Protein AF-A0A923EPA0-F1 (afdb_monomer_lite)

Foldseek 3Di:
DVVVVVVVCVVDPVSVVVVVVVVVVCCVVPPDDPPDDPPDDDDDDD

Structure (mmCIF, N/CA/C/O backbone):
data_AF-A0A923EPA0-F1
#
_entry.id   AF-A0A923EPA0-F1
#
loop_
_atom_site.group_PDB
_atom_site.id
_atom_site.type_symbol
_atom_site.label_atom_id
_atom_site.label_alt_id
_atom_site.label_comp_id
_atom_site.label_asym_id
_atom_site.label_entity_id
_atom_site.label_seq_id
_atom_site.pdbx_PDB_ins_code
_atom_site.Cartn_x
_atom_site.Cartn_y
_atom_site.Cartn_z
_atom_site.occupancy
_atom_site.B_iso_or_equiv
_atom_site.auth_seq_id
_atom_site.auth_comp_id
_atom_site.auth_asym_id
_atom_site.auth_atom_id
_atom_site.pdbx_PDB_model_num
ATOM 1 N N . MET A 1 1 ? -5.092 20.288 7.232 1.00 58.94 1 MET A N 1
ATOM 2 C CA . MET A 1 1 ? -6.376 19.651 6.856 1.00 58.94 1 MET A CA 1
ATOM 3 C C . MET A 1 1 ? -6.225 18.186 6.438 1.00 58.94 1 MET A C 1
ATOM 5 O O . MET A 1 1 ? -6.983 17.382 6.952 1.00 58.94 1 MET A O 1
ATOM 9 N N . LEU A 1 2 ? -5.234 17.797 5.617 1.00 62.25 2 LEU A N 1
ATOM 10 C CA . LEU A 1 2 ? -5.038 16.391 5.191 1.00 62.25 2 LEU A CA 1
ATOM 11 C C . LEU A 1 2 ? -4.805 15.393 6.344 1.00 62.25 2 LEU A C 1
ATOM 13 O O . LEU A 1 2 ? -5.347 14.292 6.324 1.00 62.25 2 LEU A O 1
ATOM 17 N N . ALA A 1 3 ? -4.063 15.793 7.381 1.00 63.44 3 ALA A N 1
ATOM 18 C CA . ALA A 1 3 ? -3.792 14.933 8.536 1.00 63.44 3 ALA A CA 1
ATOM 19 C C . ALA A 1 3 ? -5.062 14.547 9.323 1.00 63.44 3 ALA A C 1
ATOM 21 O O . ALA A 1 3 ? -5.197 13.409 9.755 1.00 63.44 3 ALA A O 1
ATOM 22 N N . ALA A 1 4 ? -6.028 15.462 9.464 1.00 67.62 4 ALA A N 1
ATOM 23 C CA . ALA A 1 4 ? -7.280 15.187 10.175 1.00 67.62 4 ALA A CA 1
ATOM 24 C C . ALA A 1 4 ? -8.173 14.198 9.404 1.00 67.62 4 ALA A C 1
ATOM 26 O O . ALA A 1 4 ? -8.823 13.342 10.004 1.00 67.62 4 ALA A O 1
ATOM 27 N N . THR A 1 5 ? -8.162 14.278 8.071 1.00 68.69 5 THR A N 1
ATOM 28 C CA . THR A 1 5 ? -8.845 13.314 7.200 1.00 68.69 5 THR A CA 1
ATOM 29 C C . THR A 1 5 ? -8.216 11.929 7.316 1.00 68.69 5 THR A C 1
ATOM 31 O O . THR A 1 5 ? -8.945 10.951 7.446 1.00 68.69 5 THR A O 1
ATOM 34 N N . ALA A 1 6 ? -6.880 11.850 7.349 1.00 72.62 6 ALA A N 1
ATOM 35 C CA . ALA A 1 6 ? -6.165 10.591 7.540 1.00 72.62 6 ALA A CA 1
ATOM 36 C C . ALA A 1 6 ? -6.495 9.945 8.897 1.00 72.62 6 ALA A C 1
ATOM 38 O O . ALA A 1 6 ? -6.808 8.761 8.946 1.00 72.62 6 ALA A O 1
ATOM 39 N N . ILE A 1 7 ? -6.522 10.722 9.987 1.00 76.00 7 ILE A N 1
ATOM 40 C CA . ILE A 1 7 ? -6.873 10.207 11.323 1.00 76.00 7 ILE A CA 1
ATOM 41 C C . ILE A 1 7 ? -8.280 9.598 11.332 1.00 76.00 7 ILE A C 1
ATOM 43 O O . ILE A 1 7 ? -8.467 8.490 11.830 1.00 76.00 7 ILE A O 1
ATOM 47 N N . ARG A 1 8 ? -9.269 10.286 10.751 1.00 73.06 8 ARG A N 1
ATOM 48 C CA . ARG A 1 8 ? -10.643 9.766 10.657 1.00 73.06 8 ARG A CA 1
ATOM 49 C C . ARG A 1 8 ? -10.734 8.506 9.800 1.00 73.06 8 ARG A C 1
ATOM 51 O O . ARG A 1 8 ? -11.428 7.577 10.188 1.00 73.06 8 ARG A O 1
ATOM 58 N N . LEU A 1 9 ? -10.019 8.472 8.676 1.00 74.88 9 LEU A N 1
ATOM 59 C CA . LEU A 1 9 ? -9.956 7.308 7.792 1.00 74.88 9 LEU A CA 1
ATOM 60 C C . LEU A 1 9 ? -9.456 6.062 8.532 1.00 74.88 9 LEU A C 1
ATOM 62 O O . LEU A 1 9 ? -9.998 4.984 8.344 1.00 74.88 9 LEU A O 1
ATOM 66 N N . PHE A 1 10 ? -8.439 6.217 9.384 1.00 78.94 10 PHE A N 1
ATOM 67 C CA . PHE A 1 10 ? -7.854 5.105 10.137 1.00 78.94 10 PHE A CA 1
ATOM 68 C C . PHE A 1 10 ? -8.599 4.764 11.433 1.00 78.94 10 PHE A C 1
ATOM 70 O O . PHE A 1 10 ? -8.344 3.711 12.011 1.00 78.94 10 PHE A O 1
ATOM 77 N N . SER A 1 11 ? -9.513 5.626 11.884 1.00 85.88 11 SER A N 1
ATOM 78 C CA . SER A 1 11 ? -10.315 5.401 13.097 1.00 85.88 11 SER A CA 1
ATOM 79 C C . SER A 1 11 ? -11.667 4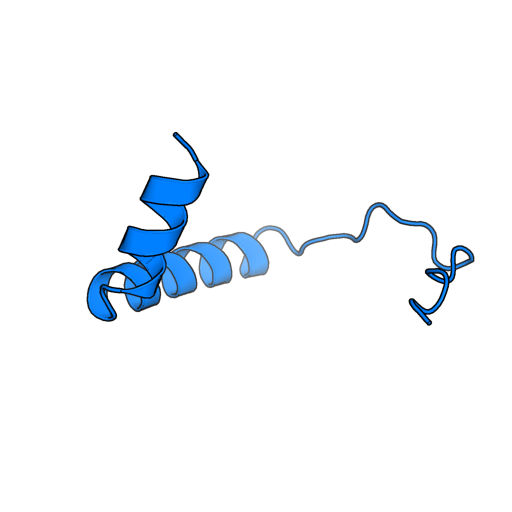.735 12.807 1.00 85.88 11 SER A C 1
ATOM 81 O O . SER A 1 11 ? -12.277 4.179 13.715 1.00 85.88 11 SER A O 1
ATOM 83 N N . ASP A 1 12 ? -12.135 4.779 11.557 1.00 89.31 12 ASP A N 1
ATOM 84 C CA . ASP A 1 12 ? -13.361 4.126 11.091 1.00 89.31 12 ASP A CA 1
ATOM 85 C C . ASP A 1 12 ? -13.002 2.915 10.215 1.00 89.31 12 ASP A C 1
ATOM 87 O O . ASP A 1 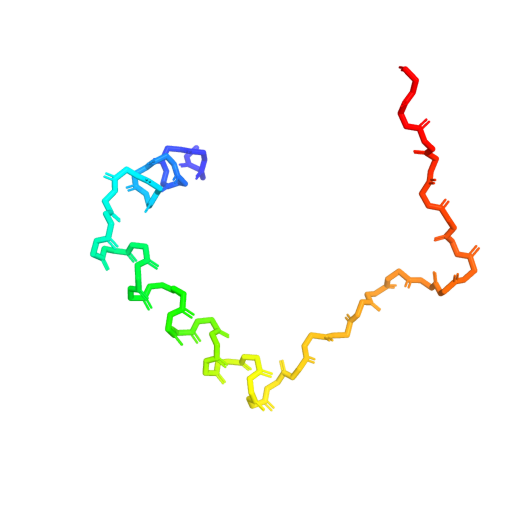12 ? -12.530 3.052 9.085 1.00 89.31 12 ASP A O 1
ATOM 91 N N . SER A 1 13 ? -13.219 1.709 10.741 1.00 87.31 13 SER A N 1
ATOM 92 C CA . SER A 1 13 ? -12.841 0.461 10.070 1.00 87.31 13 SER A CA 1
ATOM 93 C C . SER A 1 13 ? -13.650 0.179 8.802 1.00 87.31 13 SER A C 1
ATOM 95 O O . SER A 1 13 ? -1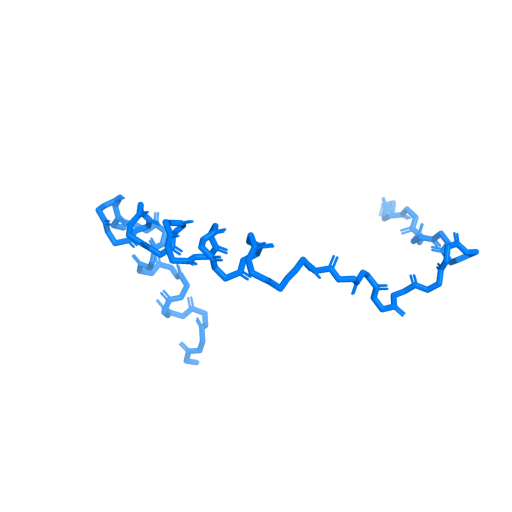3.117 -0.421 7.866 1.00 87.31 13 SER A O 1
ATOM 97 N N . ALA A 1 14 ? -14.908 0.624 8.735 1.00 89.56 14 ALA A N 1
ATOM 98 C CA . ALA A 1 14 ? -15.748 0.446 7.556 1.00 89.56 14 ALA A CA 1
ATOM 99 C C . ALA A 1 14 ? -15.286 1.375 6.429 1.00 89.56 14 ALA A C 1
ATOM 101 O O . ALA A 1 14 ? -15.123 0.944 5.283 1.00 89.56 14 ALA A O 1
ATOM 102 N N . LEU A 1 15 ? -14.997 2.633 6.770 1.00 88.88 15 LEU A N 1
ATOM 103 C CA . LEU A 1 15 ? -14.446 3.607 5.834 1.00 88.88 15 LEU A CA 1
ATOM 104 C C . LEU A 1 15 ? -13.052 3.192 5.333 1.00 88.88 15 LEU A C 1
ATOM 106 O O . LEU A 1 15 ? -12.760 3.317 4.139 1.00 88.88 15 LEU A O 1
ATOM 110 N N . LEU A 1 16 ? -12.210 2.648 6.216 1.00 90.44 16 LEU A N 1
A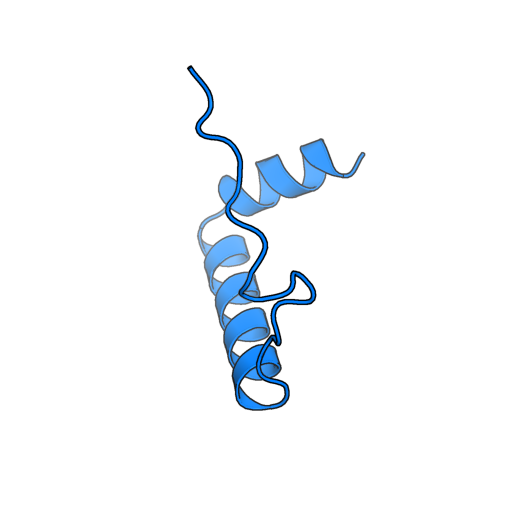TOM 111 C CA . LEU A 1 16 ? -10.901 2.109 5.853 1.00 90.44 16 LEU A CA 1
ATOM 112 C C . LEU A 1 16 ? -11.026 0.947 4.860 1.00 90.44 16 LEU A C 1
ATOM 114 O O . LEU A 1 16 ? -10.349 0.947 3.832 1.00 90.44 16 LEU A O 1
ATOM 118 N N . ALA A 1 17 ? -11.908 -0.016 5.139 1.00 91.75 17 ALA A N 1
ATOM 119 C CA . ALA A 1 17 ? -12.116 -1.177 4.278 1.00 91.75 17 ALA A CA 1
ATOM 120 C C . ALA A 1 17 ? -12.614 -0.775 2.879 1.00 91.75 17 ALA A C 1
ATOM 122 O O . ALA A 1 17 ? -12.101 -1.277 1.876 1.00 91.75 17 ALA A O 1
ATOM 123 N N . ALA A 1 18 ? -13.559 0.168 2.803 1.00 92.19 18 ALA A N 1
ATOM 124 C CA . ALA A 1 18 ? -14.050 0.707 1.535 1.00 92.19 18 ALA A CA 1
ATOM 125 C C . ALA A 1 18 ? -12.927 1.390 0.734 1.00 92.19 18 ALA A C 1
ATOM 127 O O . ALA A 1 18 ? -12.733 1.098 -0.445 1.00 92.19 18 ALA A O 1
ATOM 128 N N . SER A 1 19 ? -12.119 2.217 1.398 1.00 90.75 19 SER A N 1
ATOM 129 C CA . SER A 1 19 ? -11.004 2.930 0.760 1.00 90.75 19 SER A CA 1
ATOM 130 C C . SER A 1 19 ? -9.912 1.974 0.261 1.00 90.75 19 SER A C 1
ATOM 132 O O . SER A 1 19 ? -9.341 2.157 -0.813 1.00 90.75 19 SER A O 1
ATOM 134 N N . GLN A 1 20 ? -9.631 0.902 1.008 1.00 92.94 20 GLN A N 1
ATOM 135 C CA . GLN A 1 20 ? -8.694 -0.146 0.590 1.00 92.94 20 GLN A CA 1
ATOM 136 C C . GLN A 1 20 ? -9.226 -0.991 -0.576 1.00 92.94 20 GLN A C 1
ATOM 138 O O . GLN A 1 20 ? -8.442 -1.472 -1.395 1.00 92.94 20 GLN A O 1
ATOM 143 N N . GLN A 1 21 ? -10.540 -1.222 -0.647 1.00 95.44 21 GLN A N 1
ATOM 144 C CA . GLN A 1 21 ? -11.180 -1.893 -1.782 1.00 95.44 21 GLN A CA 1
ATOM 145 C C . GLN A 1 21 ? -11.011 -1.060 -3.060 1.00 95.44 21 GLN A C 1
ATOM 147 O O . GLN A 1 21 ? -10.558 -1.600 -4.067 1.00 95.44 21 GLN A O 1
ATOM 152 N N . GLU A 1 22 ? -11.306 0.239 -3.000 1.00 94.31 22 GLU A N 1
ATOM 153 C CA . GLU A 1 22 ? -11.124 1.171 -4.120 1.00 94.31 22 GLU A CA 1
ATOM 154 C C . GLU A 1 22 ? -9.660 1.211 -4.580 1.00 94.31 22 GLU A C 1
ATOM 156 O O . GLU A 1 22 ? -9.368 1.016 -5.759 1.00 94.31 22 GLU A O 1
ATOM 161 N N . LEU A 1 23 ? -8.716 1.351 -3.642 1.00 94.12 23 LEU A N 1
ATOM 162 C CA . LEU A 1 23 ? -7.288 1.344 -3.960 1.00 94.12 23 LEU A CA 1
ATOM 163 C C . LEU A 1 23 ? -6.865 0.053 -4.676 1.00 94.12 23 LEU A C 1
ATOM 165 O O . LEU A 1 23 ? -6.109 0.105 -5.644 1.00 94.12 23 LEU A O 1
ATOM 169 N N . ARG A 1 24 ? -7.352 -1.110 -4.227 1.00 95.19 24 ARG A N 1
ATOM 170 C CA . ARG A 1 24 ? -7.055 -2.393 -4.882 1.00 95.19 24 ARG A CA 1
ATOM 171 C C . ARG A 1 24 ? -7.591 -2.450 -6.309 1.00 95.19 24 ARG A C 1
ATOM 173 O O . ARG A 1 24 ? -6.889 -2.965 -7.173 1.00 95.19 24 ARG A O 1
ATOM 180 N N . GLN A 1 25 ? -8.789 -1.922 -6.559 1.00 96.44 25 GLN A N 1
ATOM 181 C CA . GLN A 1 25 ? -9.361 -1.854 -7.908 1.00 96.44 25 GLN A CA 1
ATOM 182 C C . GLN A 1 25 ? -8.494 -0.980 -8.818 1.00 96.44 25 GLN A C 1
ATOM 184 O O . GLN A 1 25 ? -8.045 -1.438 -9.867 1.00 96.44 25 GLN A O 1
ATOM 189 N N . VAL A 1 26 ? -8.149 0.226 -8.360 1.00 95.62 26 VAL A N 1
ATOM 190 C CA . VAL A 1 26 ? -7.295 1.146 -9.120 1.00 95.62 26 VAL A CA 1
ATOM 191 C C . VAL A 1 26 ? -5.920 0.539 -9.392 1.00 95.62 26 VAL A C 1
ATOM 193 O O . VAL A 1 26 ? -5.412 0.668 -10.499 1.00 95.62 26 VAL A O 1
ATOM 196 N N . LEU A 1 27 ? -5.310 -0.147 -8.421 1.00 95.94 27 LEU A N 1
ATOM 197 C CA . LEU A 1 27 ? -4.001 -0.785 -8.603 1.00 95.94 27 LEU A CA 1
ATOM 198 C C . LEU A 1 27 ? -4.045 -2.012 -9.520 1.00 95.94 27 LEU A C 1
ATOM 200 O O . LEU A 1 27 ? -3.040 -2.308 -10.166 1.00 95.94 27 LEU A O 1
ATOM 204 N N . ALA A 1 28 ? -5.175 -2.719 -9.586 1.00 95.44 28 ALA A N 1
ATOM 205 C CA . ALA A 1 28 ? -5.365 -3.812 -10.534 1.00 95.44 28 ALA A CA 1
ATOM 206 C C . ALA A 1 28 ? -5.430 -3.288 -11.976 1.00 95.44 28 ALA A C 1
ATOM 208 O O . ALA A 1 28 ? -4.829 -3.877 -12.872 1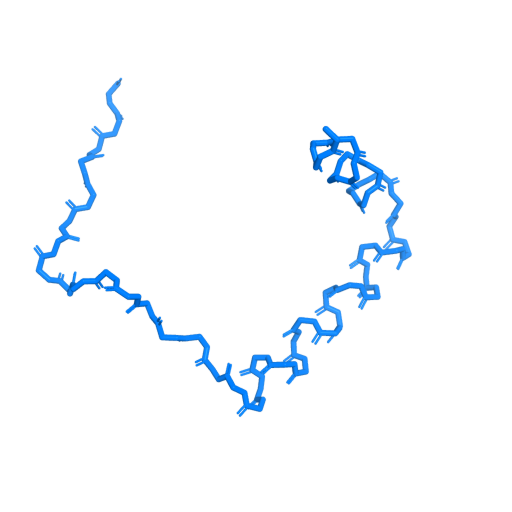.00 95.44 28 ALA A O 1
ATOM 209 N N . GLU A 1 29 ? -6.107 -2.157 -12.191 1.00 96.62 29 GLU A N 1
ATOM 210 C CA . GLU A 1 29 ? -6.197 -1.504 -13.503 1.00 96.62 29 GLU A CA 1
ATOM 211 C C . GLU A 1 29 ? -4.910 -0.760 -13.878 1.00 96.62 29 GLU A C 1
ATOM 213 O O . GLU A 1 29 ? -4.460 -0.777 -15.024 1.00 96.62 29 GLU A O 1
ATOM 218 N N . ARG A 1 30 ? -4.307 -0.082 -12.902 1.00 94.94 30 ARG A N 1
ATOM 219 C CA . ARG A 1 30 ? -3.154 0.803 -13.066 1.00 94.94 30 ARG A CA 1
ATOM 220 C C . ARG A 1 30 ? -2.122 0.491 -11.987 1.00 94.94 30 ARG A C 1
ATOM 222 O O . ARG A 1 30 ? -2.040 1.202 -10.981 1.00 94.94 30 ARG A O 1
ATOM 229 N N . PRO A 1 31 ? -1.303 -0.551 -12.198 1.00 93.25 31 PRO A N 1
ATOM 230 C CA . PRO A 1 31 ? -0.285 -0.928 -11.236 1.00 93.25 31 PRO A CA 1
ATOM 231 C C . PRO A 1 31 ? 0.659 0.237 -10.953 1.00 93.25 31 PRO A C 1
ATOM 233 O O . PRO A 1 31 ? 1.225 0.834 -11.874 1.00 93.25 31 PRO A O 1
ATOM 236 N N . TYR A 1 32 ? 0.857 0.534 -9.672 1.00 93.06 32 TYR A N 1
ATOM 237 C CA . TYR A 1 32 ? 1.821 1.540 -9.253 1.00 93.06 32 TYR A CA 1
ATOM 238 C C . TYR A 1 32 ? 3.216 1.188 -9.785 1.00 93.06 32 TYR A C 1
ATOM 240 O O . TYR A 1 32 ? 3.695 0.058 -9.661 1.00 93.06 32 TYR A O 1
ATOM 248 N N . ARG A 1 33 ? 3.869 2.172 -10.402 1.00 92.50 33 ARG A N 1
ATOM 249 C CA . ARG A 1 33 ? 5.274 2.112 -10.802 1.00 92.50 33 ARG A CA 1
ATOM 250 C C . ARG A 1 33 ? 6.027 3.057 -9.886 1.00 92.50 33 ARG A C 1
ATOM 252 O O . ARG A 1 33 ? 5.729 4.249 -9.866 1.00 92.50 33 ARG A O 1
ATOM 259 N N . CYS A 1 34 ? 6.966 2.513 -9.118 1.00 88.50 3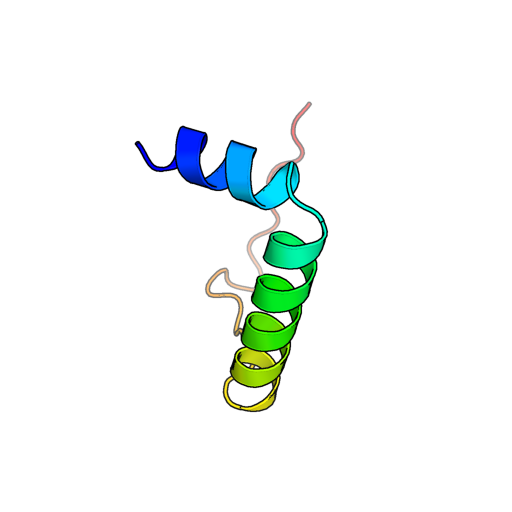4 CYS A N 1
ATOM 260 C CA . CYS A 1 34 ? 7.819 3.328 -8.268 1.00 88.50 34 CYS A CA 1
ATOM 261 C C . CYS A 1 34 ? 8.554 4.356 -9.146 1.00 88.50 34 CYS A C 1
ATOM 263 O O . CYS A 1 34 ? 9.216 3.946 -10.100 1.00 88.50 34 CYS A O 1
ATOM 265 N N . PRO A 1 35 ? 8.434 5.667 -8.868 1.00 91.19 35 PRO A N 1
ATOM 266 C CA . PRO A 1 35 ? 9.136 6.694 -9.630 1.00 91.19 35 PRO A CA 1
ATOM 267 C C . PRO A 1 35 ? 10.611 6.797 -9.224 1.00 91.19 35 PRO A C 1
ATOM 269 O O . PRO A 1 35 ? 11.384 7.464 -9.904 1.00 91.19 35 PRO A O 1
ATOM 272 N N . ILE A 1 36 ? 10.991 6.176 -8.103 1.00 90.94 36 ILE A N 1
ATOM 273 C CA . ILE A 1 36 ? 12.362 6.170 -7.608 1.00 90.94 36 ILE A CA 1
ATOM 274 C C . ILE A 1 36 ? 13.148 5.125 -8.411 1.00 90.94 36 ILE A C 1
ATOM 276 O O . ILE A 1 36 ? 12.726 3.963 -8.445 1.00 90.94 36 ILE A O 1
ATOM 280 N N . PRO A 1 37 ? 14.268 5.512 -9.046 1.00 90.12 37 PRO A N 1
ATOM 281 C CA . PRO A 1 37 ? 15.120 4.576 -9.767 1.00 90.12 37 PRO A CA 1
ATOM 282 C C . PRO A 1 37 ? 15.646 3.460 -8.859 1.00 90.12 37 PRO A C 1
ATOM 284 O O . PRO A 1 37 ? 15.879 3.673 -7.668 1.00 90.12 37 PRO A O 1
ATOM 287 N N . ALA A 1 38 ? 15.853 2.270 -9.422 1.00 86.88 38 ALA A N 1
ATOM 288 C CA . ALA A 1 38 ? 16.257 1.087 -8.658 1.00 86.88 38 ALA A CA 1
ATOM 289 C C . ALA A 1 38 ? 17.644 1.241 -8.007 1.00 86.88 38 ALA A C 1
ATOM 291 O O . ALA A 1 38 ? 17.923 0.629 -6.980 1.00 86.88 38 ALA A O 1
ATOM 292 N N . GLU A 1 39 ? 18.502 2.074 -8.592 1.00 90.44 39 GLU A N 1
ATOM 293 C CA . GLU A 1 39 ? 19.834 2.416 -8.100 1.00 90.44 39 GLU A CA 1
ATOM 294 C C . GLU A 1 39 ? 19.823 3.324 -6.859 1.00 90.44 39 GLU A C 1
ATOM 296 O O . GLU A 1 39 ? 20.844 3.457 -6.182 1.00 90.44 39 GLU A O 1
ATOM 301 N N . VAL A 1 40 ? 18.683 3.942 -6.531 1.00 88.69 40 VAL A N 1
ATOM 302 C CA . VAL A 1 40 ? 18.558 4.804 -5.355 1.00 88.69 40 VAL A CA 1
ATOM 303 C C . VAL A 1 40 ? 18.152 3.956 -4.154 1.00 88.69 40 VAL A C 1
ATOM 305 O O . VAL A 1 40 ? 16.981 3.642 -3.950 1.00 88.69 40 VAL A O 1
ATOM 308 N N . SER A 1 41 ? 19.130 3.621 -3.312 1.00 83.81 41 SER A N 1
ATOM 309 C CA . SER A 1 41 ? 18.849 3.057 -1.992 1.00 83.81 41 SER A CA 1
ATOM 310 C C . SER A 1 41 ? 18.492 4.184 -1.018 1.00 83.81 41 SER A C 1
ATOM 312 O O . SER A 1 41 ? 19.280 5.125 -0.878 1.00 83.81 41 SER A O 1
ATOM 314 N N . PRO A 1 42 ? 17.357 4.110 -0.299 1.00 83.38 42 PRO A N 1
ATOM 315 C CA . PRO A 1 42 ? 17.076 5.063 0.764 1.00 83.38 42 PRO A CA 1
ATOM 316 C C . PRO A 1 42 ? 18.178 4.987 1.827 1.00 83.38 42 PRO A C 1
ATOM 318 O O . PRO A 1 42 ? 18.645 3.903 2.186 1.00 83.38 42 PRO A O 1
ATOM 321 N N . SER A 1 43 ? 18.603 6.144 2.334 1.00 84.88 43 SER A N 1
ATOM 322 C CA . SER A 1 43 ? 19.490 6.201 3.492 1.00 84.88 43 SER A CA 1
ATOM 323 C C . SER A 1 43 ? 18.769 5.590 4.689 1.00 84.88 43 SER A C 1
ATOM 325 O O . SER A 1 43 ? 17.660 6.014 5.019 1.00 84.88 43 SER A O 1
ATOM 327 N N . VAL A 1 44 ? 19.392 4.621 5.354 1.00 83.88 44 VAL A N 1
ATOM 328 C CA . VAL A 1 44 ? 18.867 4.107 6.621 1.00 83.88 44 VAL A CA 1
ATOM 329 C C . VAL A 1 44 ? 18.800 5.251 7.636 1.00 83.88 44 VAL A C 1
ATOM 331 O O . VAL A 1 44 ? 19.797 5.933 7.876 1.00 83.88 44 VAL A O 1
ATOM 334 N N . LEU A 1 45 ? 17.615 5.484 8.202 1.00 79.62 45 LEU A N 1
ATOM 335 C CA . LEU A 1 45 ? 17.458 6.370 9.353 1.00 79.62 45 LEU A CA 1
ATOM 336 C C . LEU A 1 45 ? 18.184 5.706 10.534 1.00 79.62 45 LEU A C 1
ATOM 338 O O . LEU A 1 45 ? 17.851 4.574 10.887 1.00 79.62 45 LEU A O 1
ATOM 342 N N . ARG A 1 46 ? 19.210 6.372 11.075 1.00 62.38 46 ARG A N 1
ATOM 343 C CA . ARG A 1 46 ? 19.850 6.002 12.346 1.00 62.38 46 ARG A CA 1
ATOM 344 C C . ARG A 1 46 ? 19.191 6.741 13.496 1.00 62.38 46 ARG A C 1
ATOM 346 O O . ARG A 1 46 ? 18.816 7.914 13.273 1.00 62.38 46 ARG A O 1
#

Radius of gyration: 15.28 Å; chains: 1; bounding box: 36×24×27 Å

Secondary structure (DSSP, 8-state):
-HHHHHHHHHH-HHHHHHHHHHHHHHHHHS----SS-TT-PPPPP-

Sequence (46 aa):
MLAATAIRLFSDSALLAASQQELRQVLAERPYRCPIPAEVSPSVLR

Organism: Klebsiella pneumoniae (NCBI:txid573)

pLDDT: mean 85.5, std 10.43, range [58.94, 96.62]